Protein AF-A0A7J0H557-F1 (afdb_monomer_lite)

pLDDT: mean 77.31, std 14.82, range [33.47, 92.06]

Secondary structure (DSSP, 8-state):
-----TT-EEEEEE-S-HHHHHHHHHHHHHHHHH-GGG--TT--S--PPEEEETTEEEEEETTEEEEEE-SSS-EEEEEE--SSS-PPPHHHHHHHHHHHHHHHHS---

Foldseek 3Di:
DDDDPQAKDK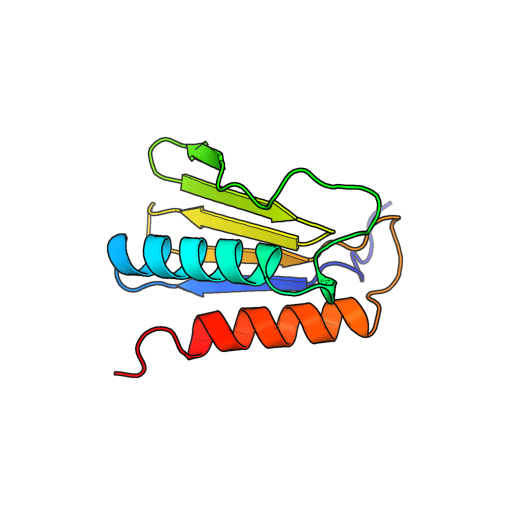DKFFDPDPVLLVVLQVVLQVCCQVDVLQDDPVDPDGFDWDAPDPFKIWTDTRQWIWIFGPPPGTMIMIMGGDPPRDHYDVSSVVSVVVSVVSSVVSPPD

Organism: NCBI:txid165716

Structure 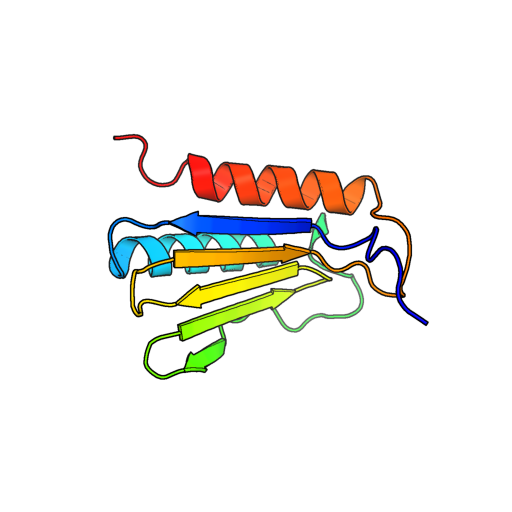(mmCIF, N/CA/C/O backbone):
data_AF-A0A7J0H557-F1
#
_entry.id   AF-A0A7J0H557-F1
#
loop_
_atom_site.group_PDB
_atom_site.id
_atom_site.type_symbol
_atom_site.label_atom_id
_atom_site.label_alt_id
_atom_site.label_comp_id
_atom_site.label_asym_id
_atom_site.label_entity_id
_atom_site.label_seq_id
_atom_site.pdbx_PDB_ins_code
_atom_site.Cartn_x
_atom_site.Cartn_y
_atom_site.Cartn_z
_atom_site.occupancy
_atom_site.B_iso_or_equiv
_atom_site.auth_seq_id
_atom_site.auth_comp_id
_atom_site.auth_asym_id
_atom_site.auth_atom_id
_atom_site.pdbx_PDB_model_num
ATOM 1 N N . MET A 1 1 ? 20.763 22.257 -6.563 1.00 37.25 1 MET A N 1
ATOM 2 C CA . MET A 1 1 ? 20.204 21.714 -7.819 1.00 37.25 1 MET A CA 1
ATOM 3 C C . MET A 1 1 ? 18.882 21.045 -7.487 1.00 37.25 1 MET A C 1
ATOM 5 O O . MET A 1 1 ? 18.881 19.940 -6.969 1.00 37.25 1 MET A O 1
ATOM 9 N N . ALA A 1 2 ? 17.768 21.743 -7.674 1.00 52.25 2 ALA A N 1
ATOM 10 C CA . ALA A 1 2 ? 16.434 21.177 -7.505 1.00 52.25 2 ALA A CA 1
ATOM 11 C C . ALA A 1 2 ? 15.796 21.101 -8.890 1.00 52.25 2 ALA A C 1
ATOM 13 O O . ALA A 1 2 ? 15.837 22.116 -9.581 1.00 52.25 2 ALA A O 1
ATOM 14 N N . SER A 1 3 ? 15.250 19.943 -9.290 1.00 38.56 3 SER A N 1
ATOM 15 C CA . SER A 1 3 ? 14.049 19.838 -10.143 1.00 38.56 3 SER A CA 1
ATOM 16 C C . SER A 1 3 ? 13.731 18.391 -10.552 1.00 38.56 3 SER A C 1
ATOM 18 O O . SER A 1 3 ? 14.530 17.738 -11.212 1.00 38.56 3 SER A O 1
ATOM 20 N N . HIS A 1 4 ? 12.496 17.976 -10.235 1.00 34.66 4 HIS A N 1
ATOM 21 C CA . HIS A 1 4 ? 11.746 16.804 -10.718 1.00 34.66 4 HIS A CA 1
ATOM 22 C C . HIS A 1 4 ? 12.141 15.410 -10.194 1.00 34.66 4 HIS A C 1
ATOM 24 O O . HIS A 1 4 ? 12.798 14.635 -10.882 1.00 34.66 4 HIS A O 1
ATOM 30 N N . ASN A 1 5 ? 11.594 15.019 -9.035 1.00 48.91 5 ASN A N 1
ATOM 31 C CA . ASN A 1 5 ? 11.539 13.615 -8.606 1.00 48.91 5 ASN A CA 1
ATOM 32 C C . ASN A 1 5 ? 10.511 12.836 -9.465 1.00 48.91 5 ASN A C 1
ATOM 34 O O . ASN A 1 5 ? 9.395 12.559 -9.039 1.00 48.91 5 ASN A O 1
ATOM 38 N N . LYS A 1 6 ? 10.863 12.562 -10.728 1.00 52.75 6 LYS A N 1
ATOM 39 C CA . LYS A 1 6 ? 10.028 11.944 -11.783 1.00 52.75 6 LYS A CA 1
ATOM 40 C C . LYS A 1 6 ? 9.904 10.413 -11.674 1.00 52.75 6 LYS A C 1
ATOM 42 O O . LYS A 1 6 ? 9.635 9.750 -12.672 1.00 52.75 6 LYS A O 1
ATOM 47 N N . GLY A 1 7 ? 10.128 9.850 -10.489 1.00 64.12 7 GLY A N 1
ATOM 48 C CA . GLY A 1 7 ? 10.309 8.408 -10.334 1.00 64.12 7 GLY A CA 1
ATOM 49 C C . GLY A 1 7 ? 9.502 7.741 -9.232 1.00 64.12 7 GLY A C 1
ATOM 50 O O . GLY A 1 7 ? 9.410 6.533 -9.262 1.00 64.12 7 GLY A O 1
ATOM 51 N N . THR A 1 8 ? 8.903 8.445 -8.272 1.00 74.75 8 THR A N 1
ATOM 52 C CA . THR A 1 8 ? 8.293 7.769 -7.110 1.00 74.75 8 THR A CA 1
ATOM 53 C C . THR A 1 8 ? 6.769 7.798 -7.178 1.00 74.75 8 THR A C 1
ATOM 55 O O . THR A 1 8 ? 6.173 8.874 -7.237 1.00 74.75 8 THR A O 1
ATOM 58 N N . LEU A 1 9 ? 6.118 6.632 -7.124 1.00 84.44 9 LEU A N 1
ATOM 59 C CA . LEU A 1 9 ? 4.662 6.546 -6.980 1.00 84.44 9 LEU A CA 1
ATOM 60 C C . LEU A 1 9 ? 4.315 6.549 -5.500 1.00 84.44 9 LEU A C 1
ATOM 62 O O . LEU A 1 9 ? 4.587 5.581 -4.804 1.00 84.44 9 LEU A O 1
ATOM 66 N N . LYS A 1 10 ? 3.692 7.620 -5.017 1.00 87.19 10 LYS A N 1
ATOM 67 C CA . LYS A 1 10 ? 3.217 7.710 -3.636 1.00 87.19 10 LYS A CA 1
ATOM 68 C C . LYS A 1 10 ? 1.702 7.817 -3.602 1.00 87.19 10 LYS A C 1
ATOM 70 O O . LYS A 1 10 ? 1.109 8.641 -4.299 1.00 87.19 10 LYS A O 1
ATOM 75 N N . ARG A 1 11 ? 1.077 7.006 -2.756 1.00 88.19 11 ARG A N 1
ATOM 76 C CA . ARG A 1 11 ? -0.364 6.957 -2.558 1.00 88.19 11 ARG A CA 1
ATOM 77 C C . ARG A 1 11 ? -0.694 7.017 -1.079 1.00 88.19 11 ARG A C 1
ATOM 79 O O . ARG A 1 11 ? -0.204 6.216 -0.294 1.00 88.19 11 ARG A O 1
ATOM 86 N N . ASN A 1 12 ? -1.557 7.952 -0.714 1.00 87.50 12 ASN A N 1
ATOM 87 C CA . ASN A 1 12 ? -2.055 8.103 0.644 1.00 87.50 12 ASN A CA 1
ATOM 88 C C . ASN A 1 12 ? -3.518 7.668 0.675 1.00 87.50 12 ASN A C 1
ATOM 90 O O . ASN A 1 12 ? -4.345 8.205 -0.061 1.00 87.50 12 ASN A O 1
ATOM 94 N N . TYR A 1 13 ? -3.826 6.713 1.539 1.00 87.06 13 TYR A N 1
ATOM 95 C CA . TYR A 1 13 ? -5.155 6.177 1.759 1.00 87.06 13 TYR A CA 1
ATOM 96 C C . TYR A 1 13 ? -5.588 6.490 3.187 1.00 87.06 13 TYR A C 1
ATOM 98 O O . TYR A 1 13 ? -4.866 6.206 4.140 1.00 87.06 13 TYR A O 1
ATOM 106 N N . ARG A 1 14 ? -6.757 7.105 3.354 1.00 87.25 14 ARG A N 1
ATOM 107 C CA . ARG A 1 14 ? -7.331 7.321 4.686 1.00 87.25 14 ARG A CA 1
ATOM 108 C C . ARG A 1 14 ? -8.108 6.079 5.066 1.00 87.25 14 ARG A C 1
ATOM 110 O O . ARG A 1 14 ? -8.936 5.623 4.285 1.00 87.25 14 ARG A O 1
ATOM 117 N N . VAL A 1 15 ? -7.845 5.546 6.251 1.00 84.81 15 VAL A N 1
ATOM 118 C CA . VAL A 1 15 ? -8.583 4.388 6.749 1.00 84.81 15 VAL A CA 1
ATOM 119 C C . VAL A 1 15 ? -9.575 4.844 7.818 1.00 84.81 15 VAL A C 1
ATOM 121 O O . VAL A 1 15 ? -9.301 5.797 8.543 1.00 84.81 15 VAL A O 1
ATOM 124 N N . PRO A 1 16 ? -10.733 4.185 7.943 1.00 83.00 16 PRO A N 1
ATOM 125 C CA . PRO A 1 16 ? -11.743 4.577 8.922 1.00 83.00 16 PRO A CA 1
ATOM 126 C C . PRO A 1 16 ? -11.378 4.155 10.352 1.00 83.00 16 PRO A C 1
ATOM 128 O O . PRO A 1 16 ? -11.935 4.673 11.315 1.00 83.00 16 PRO A O 1
ATOM 131 N N . SER A 1 17 ? -10.480 3.179 10.525 1.00 84.38 17 SER A N 1
ATOM 132 C CA . SER A 1 17 ? -10.145 2.611 11.834 1.00 84.38 17 SER A CA 1
ATOM 133 C C . SER A 1 17 ? -8.763 1.962 11.854 1.00 84.38 17 SER A C 1
ATOM 135 O O . SER A 1 17 ? -8.264 1.487 10.833 1.00 84.38 17 SER A O 1
ATOM 137 N N . LYS A 1 18 ? -8.166 1.877 13.050 1.00 84.81 18 LYS A N 1
ATOM 138 C CA . LYS A 1 18 ? -6.872 1.214 13.287 1.00 84.81 18 LYS A CA 1
ATOM 139 C C . LYS A 1 18 ? -6.881 -0.259 12.881 1.00 84.81 18 LYS A C 1
ATOM 141 O O . LYS A 1 18 ? -5.931 -0.733 12.265 1.00 84.81 18 LYS A O 1
ATOM 146 N N . SER A 1 19 ? -7.955 -0.974 13.208 1.00 86.00 19 SER A N 1
ATOM 147 C CA . SER A 1 19 ? -8.138 -2.390 12.868 1.00 86.00 19 SER A CA 1
ATOM 148 C C . SER A 1 19 ? -8.094 -2.610 11.356 1.00 86.00 19 SER A C 1
ATOM 150 O O . SER A 1 19 ? -7.376 -3.487 10.880 1.00 86.00 19 SER A O 1
ATOM 152 N N . GLU A 1 20 ? -8.787 -1.748 10.609 1.00 86.62 20 GLU A N 1
ATOM 153 C CA . GLU A 1 20 ? -8.825 -1.774 9.146 1.00 86.62 20 GLU A CA 1
ATOM 154 C C . GLU A 1 20 ? -7.466 -1.425 8.539 1.00 86.62 20 GLU A C 1
ATOM 156 O O . GLU A 1 20 ? -6.982 -2.140 7.666 1.00 86.62 20 GLU A O 1
ATOM 161 N N . GLY A 1 21 ? -6.789 -0.395 9.055 1.00 87.25 21 GLY A N 1
ATOM 162 C CA . GLY A 1 21 ? -5.436 -0.044 8.620 1.00 87.25 21 GLY A CA 1
ATOM 163 C C . GLY A 1 21 ? -4.429 -1.179 8.805 1.00 87.25 21 GLY A C 1
ATOM 164 O O . GLY A 1 21 ? -3.700 -1.515 7.872 1.00 87.25 21 GLY A O 1
ATOM 165 N N . LYS A 1 22 ? -4.450 -1.848 9.964 1.00 87.31 22 LYS A N 1
ATOM 166 C CA . LYS A 1 22 ? -3.621 -3.039 10.216 1.00 87.31 22 LYS A CA 1
ATOM 167 C C . LYS A 1 22 ? -3.990 -4.202 9.301 1.00 87.31 22 LYS A C 1
ATOM 169 O O . LYS A 1 22 ? -3.101 -4.897 8.813 1.00 87.31 22 LYS A O 1
ATOM 174 N N . ARG A 1 23 ? -5.286 -4.427 9.058 1.00 88.56 23 ARG A N 1
ATOM 175 C CA . ARG A 1 23 ? -5.766 -5.479 8.152 1.00 88.56 23 ARG A CA 1
ATOM 176 C C . ARG A 1 23 ? -5.290 -5.232 6.722 1.00 88.56 23 ARG A C 1
ATOM 178 O O . ARG A 1 23 ? -4.796 -6.164 6.090 1.00 88.56 23 ARG A O 1
ATOM 185 N N . LEU A 1 24 ? -5.372 -3.992 6.241 1.00 88.81 24 LEU A N 1
ATOM 186 C CA . LEU A 1 24 ? -4.851 -3.582 4.937 1.00 88.81 24 LEU A CA 1
ATOM 187 C C . LEU A 1 24 ? -3.334 -3.743 4.870 1.00 88.81 24 LEU A C 1
ATOM 189 O O . LEU A 1 24 ? -2.846 -4.369 3.937 1.00 88.81 24 LEU A O 1
ATOM 193 N N . LEU A 1 25 ? -2.588 -3.278 5.877 1.00 89.50 25 LEU A N 1
ATOM 194 C CA . LEU A 1 25 ? -1.132 -3.438 5.919 1.00 89.50 25 LEU A CA 1
ATOM 195 C C . LEU A 1 25 ? -0.720 -4.916 5.900 1.00 89.50 25 LEU A C 1
ATOM 197 O O . LEU A 1 25 ? 0.203 -5.289 5.182 1.00 89.50 25 LEU A O 1
ATOM 201 N N . LYS A 1 26 ? -1.435 -5.774 6.636 1.00 88.56 26 LYS A N 1
ATOM 202 C CA . LYS A 1 26 ? -1.222 -7.226 6.627 1.00 88.56 26 LYS A CA 1
ATOM 203 C C . LYS A 1 26 ? -1.571 -7.856 5.282 1.00 88.56 26 LYS A C 1
ATOM 205 O O . LYS A 1 26 ? -0.836 -8.722 4.821 1.00 88.56 26 LYS A O 1
ATOM 210 N N . SER A 1 27 ? -2.643 -7.395 4.642 1.00 88.38 27 SER A N 1
ATOM 211 C CA . SER A 1 27 ? -3.032 -7.838 3.298 1.00 88.38 27 SER A CA 1
ATOM 212 C C . SER A 1 27 ? -1.989 -7.429 2.257 1.00 88.38 27 SER A C 1
ATOM 214 O O . SER A 1 27 ? -1.611 -8.247 1.426 1.00 88.38 27 SER A O 1
ATOM 216 N N . ILE A 1 28 ? -1.451 -6.208 2.353 1.00 88.19 28 ILE A N 1
ATOM 217 C CA . ILE A 1 28 ? -0.346 -5.728 1.519 1.00 88.19 28 ILE A CA 1
ATOM 218 C C . ILE A 1 28 ? 0.906 -6.566 1.775 1.00 88.19 28 ILE A C 1
ATOM 220 O O . ILE A 1 28 ? 1.476 -7.081 0.828 1.00 88.19 28 ILE A O 1
ATOM 224 N N . ALA A 1 29 ? 1.315 -6.767 3.029 1.00 87.19 29 ALA A N 1
ATOM 225 C CA . ALA A 1 29 ? 2.483 -7.588 3.355 1.00 87.19 29 ALA A CA 1
ATOM 226 C C . ALA A 1 29 ? 2.350 -9.025 2.821 1.00 87.19 29 ALA A C 1
ATOM 228 O O . ALA A 1 29 ? 3.308 -9.568 2.275 1.00 87.19 29 ALA A O 1
ATOM 229 N N . SER A 1 30 ? 1.153 -9.611 2.926 1.00 86.50 30 SER A N 1
ATOM 230 C CA . SER A 1 30 ? 0.847 -10.923 2.354 1.00 86.50 30 SER A CA 1
ATOM 231 C C . SER A 1 30 ? 0.947 -10.907 0.831 1.00 86.50 30 SER A C 1
ATOM 233 O O . SER A 1 30 ? 1.597 -11.783 0.280 1.00 86.50 30 SER A O 1
ATOM 235 N N . LEU A 1 31 ? 0.374 -9.902 0.159 1.00 84.88 31 LEU A N 1
ATOM 236 C CA . LEU A 1 31 ? 0.457 -9.747 -1.297 1.00 84.88 31 LEU A CA 1
ATOM 237 C C . LEU A 1 31 ? 1.911 -9.599 -1.762 1.00 84.88 31 LEU A C 1
ATOM 239 O O . LEU A 1 31 ? 2.321 -10.266 -2.701 1.00 84.88 31 LEU A O 1
ATOM 243 N N . LEU A 1 32 ? 2.699 -8.760 -1.085 1.00 83.19 32 LEU A N 1
ATOM 244 C CA . LEU A 1 32 ? 4.117 -8.556 -1.392 1.00 83.19 32 LEU A CA 1
ATOM 245 C C . LEU A 1 32 ? 4.931 -9.851 -1.227 1.00 83.19 32 LEU A C 1
ATOM 247 O O . LEU A 1 32 ? 5.951 -10.019 -1.889 1.00 83.19 32 LEU A O 1
ATOM 251 N N . SER A 1 33 ? 4.504 -10.745 -0.331 1.00 79.00 33 SER A N 1
ATOM 252 C CA . SER A 1 33 ? 5.156 -12.036 -0.100 1.00 79.00 33 SER A CA 1
ATOM 253 C C . SER A 1 33 ? 4.645 -13.161 -1.009 1.00 79.00 33 SER A C 1
ATOM 255 O O . SER A 1 33 ? 5.379 -14.125 -1.224 1.00 79.00 33 SER A O 1
ATOM 257 N N . ASP A 1 34 ? 3.406 -13.075 -1.490 1.00 79.00 34 ASP A N 1
ATOM 258 C CA . ASP A 1 34 ? 2.764 -14.064 -2.364 1.00 79.00 34 ASP A CA 1
ATOM 259 C C . ASP A 1 34 ? 3.134 -13.829 -3.835 1.00 79.00 34 ASP A C 1
ATOM 261 O O . ASP A 1 34 ? 3.491 -14.758 -4.558 1.00 79.00 34 ASP A O 1
ATOM 265 N N . ASP A 1 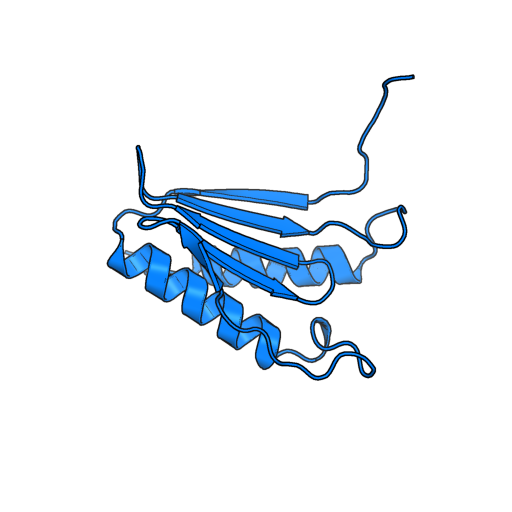35 ? 3.136 -12.565 -4.256 1.00 76.56 35 ASP A N 1
ATOM 266 C CA . ASP A 1 35 ? 3.258 -12.181 -5.653 1.00 76.56 35 ASP A CA 1
ATOM 267 C C . ASP A 1 35 ? 4.727 -12.085 -6.093 1.00 76.56 35 ASP A C 1
ATOM 269 O O . ASP A 1 35 ? 5.510 -11.255 -5.619 1.00 76.56 35 ASP A O 1
ATOM 273 N N . ASP A 1 36 ? 5.097 -12.945 -7.043 1.00 72.00 36 ASP A N 1
ATOM 274 C CA . ASP A 1 36 ? 6.467 -13.092 -7.545 1.00 72.00 36 ASP A CA 1
ATOM 275 C C . ASP A 1 36 ? 7.026 -11.794 -8.151 1.00 72.00 36 ASP A C 1
ATOM 277 O O . ASP A 1 36 ? 8.218 -11.527 -8.055 1.00 72.00 36 ASP A O 1
ATOM 281 N N . GLN A 1 37 ? 6.169 -10.888 -8.648 1.00 69.69 37 GLN A N 1
ATOM 282 C CA . GLN A 1 37 ? 6.619 -9.593 -9.186 1.00 69.69 37 GLN A CA 1
ATOM 283 C C . GLN A 1 37 ? 7.276 -8.707 -8.117 1.00 69.69 37 GLN A C 1
ATOM 285 O O . GLN A 1 37 ? 8.036 -7.791 -8.450 1.00 69.69 37 GLN A O 1
ATOM 290 N N . PHE A 1 38 ? 6.981 -8.952 -6.838 1.00 71.19 38 PHE A N 1
ATOM 291 C CA . PHE A 1 38 ? 7.573 -8.264 -5.693 1.00 71.19 38 PHE A CA 1
ATOM 292 C C . PHE A 1 38 ? 8.710 -9.065 -5.055 1.00 71.19 38 PHE A C 1
ATOM 294 O O . PHE A 1 38 ? 9.497 -8.498 -4.298 1.00 71.19 38 PHE A O 1
ATOM 301 N N . ARG A 1 39 ? 8.863 -10.347 -5.390 1.00 65.25 39 ARG A N 1
ATOM 302 C CA . ARG A 1 39 ? 9.956 -11.193 -4.914 1.00 65.25 39 ARG A CA 1
ATOM 303 C C . ARG A 1 39 ? 11.110 -11.082 -5.898 1.00 65.25 39 ARG A C 1
ATOM 305 O O . ARG A 1 39 ? 11.078 -11.646 -6.979 1.00 65.25 39 ARG A O 1
ATOM 312 N N . ASP A 1 40 ? 12.146 -10.336 -5.535 1.00 56.69 40 ASP A N 1
ATOM 313 C CA . ASP A 1 40 ? 13.383 -10.425 -6.307 1.00 56.69 40 ASP A CA 1
ATOM 314 C C . ASP A 1 40 ? 14.083 -11.747 -5.958 1.00 56.69 40 ASP A C 1
ATOM 316 O O . ASP A 1 40 ? 14.253 -12.055 -4.773 1.00 56.69 40 ASP A O 1
ATOM 320 N N . ALA A 1 41 ? 14.482 -12.525 -6.969 1.00 50.53 41 ALA A N 1
ATOM 321 C CA . ALA A 1 41 ? 15.055 -13.869 -6.822 1.00 50.53 41 ALA A CA 1
ATOM 322 C C . ALA A 1 41 ? 16.315 -13.925 -5.927 1.00 50.53 41 ALA A C 1
ATOM 324 O O . ALA A 1 41 ? 16.731 -15.004 -5.508 1.00 50.53 41 ALA A O 1
ATOM 325 N N . ILE A 1 42 ? 16.909 -12.769 -5.605 1.00 52.09 42 ILE A N 1
ATOM 326 C CA . ILE A 1 42 ? 18.153 -12.637 -4.838 1.00 52.09 42 ILE A CA 1
ATOM 327 C C . ILE A 1 42 ? 17.899 -12.236 -3.367 1.00 52.09 42 ILE A C 1
ATOM 329 O O . ILE A 1 42 ? 18.747 -12.466 -2.505 1.00 52.09 42 ILE A O 1
ATOM 333 N N . SER A 1 43 ? 16.733 -11.675 -3.022 1.00 48.56 43 SER A N 1
ATOM 334 C CA . SER A 1 43 ? 16.482 -11.080 -1.696 1.00 48.56 43 SER A CA 1
ATOM 335 C C . SER A 1 43 ? 15.419 -11.845 -0.905 1.00 48.56 43 SER A C 1
ATOM 337 O O . SER A 1 43 ? 14.333 -11.353 -0.604 1.00 48.56 43 SER A O 1
ATOM 339 N N . HIS A 1 44 ? 15.730 -13.094 -0.554 1.00 51.00 44 HIS A N 1
ATOM 340 C CA . HIS A 1 44 ? 14.839 -13.938 0.241 1.00 51.00 44 HIS A CA 1
ATOM 341 C C . HIS A 1 44 ? 14.996 -13.685 1.753 1.00 51.00 44 HIS A C 1
ATOM 343 O O . HIS A 1 44 ? 15.549 -14.496 2.497 1.00 51.00 44 HIS A O 1
ATOM 349 N N . LYS A 1 45 ? 14.463 -12.556 2.227 1.00 53.16 45 LYS A N 1
ATOM 350 C CA . LYS A 1 45 ? 13.930 -12.434 3.594 1.00 53.16 45 LYS A CA 1
ATOM 351 C C . LYS A 1 45 ? 12.555 -11.794 3.462 1.00 53.16 45 LYS A C 1
ATOM 353 O O . LYS A 1 45 ? 12.470 -10.630 3.099 1.00 53.16 45 LYS A O 1
ATOM 358 N N . GLY A 1 46 ? 11.507 -12.594 3.661 1.00 58.38 46 GLY A N 1
ATOM 359 C CA . GLY A 1 46 ? 10.119 -12.232 3.365 1.00 58.38 46 GLY A CA 1
ATOM 360 C C . GLY A 1 46 ? 9.679 -10.862 3.891 1.00 58.38 46 GLY A C 1
ATOM 361 O O . GLY A 1 46 ? 10.259 -10.315 4.831 1.00 58.38 46 GLY A O 1
ATOM 362 N N . CYS A 1 47 ? 8.623 -10.326 3.281 1.00 73.94 47 CYS A N 1
ATOM 363 C CA . CYS A 1 47 ? 8.060 -9.016 3.596 1.00 73.94 47 CYS A CA 1
ATOM 364 C C . CYS A 1 47 ? 7.470 -8.995 5.008 1.00 73.94 47 CYS A C 1
ATOM 366 O O . CYS A 1 47 ? 6.289 -9.264 5.220 1.00 73.94 47 CYS A O 1
ATOM 368 N N . GLN A 1 48 ? 8.309 -8.696 5.997 1.00 79.88 48 GLN A N 1
ATOM 369 C CA . GLN A 1 48 ? 7.898 -8.626 7.389 1.00 79.88 48 GLN A CA 1
ATOM 370 C C . GLN A 1 48 ? 7.467 -7.203 7.738 1.00 79.88 48 GLN A C 1
ATOM 372 O O . GLN A 1 48 ? 8.180 -6.234 7.471 1.00 79.88 48 GLN A O 1
ATOM 377 N N . ILE A 1 49 ? 6.303 -7.086 8.373 1.00 86.94 49 ILE A N 1
ATOM 378 C CA . ILE A 1 49 ? 5.857 -5.823 8.955 1.00 86.94 49 ILE A CA 1
ATOM 379 C C . ILE A 1 49 ? 6.802 -5.475 10.106 1.00 86.94 49 ILE A C 1
ATOM 381 O O . ILE A 1 49 ? 6.947 -6.234 11.066 1.00 86.94 49 ILE A O 1
ATOM 385 N N . ARG A 1 50 ? 7.449 -4.320 10.003 1.00 86.19 50 ARG A N 1
ATOM 386 C CA . ARG A 1 50 ? 8.290 -3.715 11.028 1.00 86.19 50 ARG A CA 1
ATOM 387 C C . ARG A 1 50 ? 7.516 -2.600 11.711 1.00 86.19 50 ARG A C 1
ATOM 389 O O . ARG A 1 50 ? 6.863 -1.781 11.070 1.00 86.19 50 ARG A O 1
ATOM 396 N N . ARG A 1 51 ? 7.610 -2.543 13.032 1.00 87.44 51 ARG A N 1
ATOM 397 C CA . ARG A 1 51 ? 7.051 -1.438 13.807 1.00 87.44 51 ARG A CA 1
ATOM 398 C C . ARG A 1 51 ? 7.994 -0.234 13.693 1.00 87.44 51 ARG A C 1
ATOM 400 O O . ARG A 1 51 ? 9.112 -0.309 14.188 1.00 87.44 51 ARG A O 1
ATOM 407 N N . GLU A 1 52 ? 7.548 0.834 13.032 1.00 82.31 52 GLU A N 1
ATOM 408 C CA . GLU A 1 52 ? 8.280 2.115 12.935 1.00 82.31 52 GLU A CA 1
ATOM 409 C C . GLU A 1 52 ? 8.053 2.980 14.179 1.00 82.31 52 GLU A C 1
ATOM 411 O O . GLU A 1 52 ? 8.905 3.772 14.563 1.00 82.31 52 GLU A O 1
ATOM 416 N N . SER A 1 53 ? 6.890 2.858 14.821 1.00 81.31 53 SER A N 1
ATOM 417 C CA . SER A 1 53 ? 6.504 3.678 15.972 1.00 81.31 53 SER A CA 1
ATOM 418 C C . SER A 1 53 ? 5.492 2.951 16.856 1.00 81.31 53 SER A C 1
ATOM 420 O O . SER A 1 53 ? 4.942 1.919 16.474 1.00 81.31 53 SER A O 1
ATOM 422 N N . ALA A 1 54 ? 5.197 3.491 18.043 1.00 82.38 54 ALA A N 1
ATOM 423 C CA . ALA A 1 54 ? 4.153 2.944 18.925 1.00 82.38 54 ALA A CA 1
ATOM 424 C C . ALA A 1 54 ? 2.774 2.847 18.233 1.00 82.38 54 ALA A C 1
ATOM 426 O O . ALA A 1 54 ? 1.966 1.974 18.548 1.00 82.38 54 ALA A O 1
ATOM 427 N N . HIS A 1 55 ? 2.572 3.725 17.253 1.00 82.06 55 HIS A N 1
ATOM 428 C CA . HIS A 1 55 ? 1.342 3.989 16.516 1.00 82.06 55 HIS A CA 1
ATOM 429 C C . HIS A 1 55 ? 1.476 3.676 15.010 1.00 82.06 55 HIS A C 1
ATOM 431 O O . HIS A 1 55 ? 0.512 3.802 14.258 1.00 82.06 55 HIS A O 1
ATOM 437 N N . GLY A 1 56 ? 2.667 3.254 14.567 1.00 87.81 56 GLY A N 1
ATOM 438 C CA . GLY A 1 56 ? 3.012 3.138 13.153 1.00 87.81 56 GLY A CA 1
ATOM 439 C C . GLY A 1 56 ? 3.699 1.818 12.811 1.00 87.81 56 GLY A C 1
ATOM 440 O O . GLY A 1 56 ? 4.669 1.404 13.454 1.00 87.81 56 GLY A O 1
ATOM 441 N N . GLU A 1 57 ? 3.210 1.151 11.773 1.00 92.06 57 GLU A N 1
ATOM 442 C CA . GLU A 1 57 ? 3.728 -0.118 11.264 1.00 92.06 57 GLU A CA 1
ATOM 443 C C . GLU A 1 57 ? 4.024 0.024 9.772 1.00 92.06 57 GLU A C 1
ATOM 445 O O . GLU A 1 57 ? 3.230 0.586 9.028 1.00 92.06 57 GLU A O 1
ATOM 450 N N . SER A 1 58 ? 5.160 -0.486 9.308 1.00 90.50 58 SER A N 1
ATOM 451 C CA . SER A 1 58 ? 5.548 -0.423 7.902 1.00 90.50 58 SER A CA 1
ATOM 452 C C . SER A 1 58 ? 6.051 -1.759 7.381 1.00 90.50 58 SER A C 1
ATOM 454 O O . SER A 1 58 ? 6.555 -2.585 8.129 1.00 90.50 58 SER A O 1
ATOM 456 N N . VAL A 1 59 ? 5.926 -1.988 6.084 1.00 89.38 59 VAL A N 1
ATOM 457 C CA . VAL A 1 59 ? 6.514 -3.126 5.383 1.00 89.38 59 VAL A CA 1
ATOM 458 C C . VAL A 1 59 ? 7.201 -2.609 4.128 1.00 89.38 59 VAL A C 1
ATOM 460 O O . VAL A 1 59 ? 6.651 -1.772 3.414 1.00 89.38 59 VAL A O 1
ATOM 463 N N . CYS A 1 60 ? 8.413 -3.090 3.869 1.00 84.62 60 CYS A N 1
ATOM 464 C CA . CYS A 1 60 ? 9.216 -2.681 2.722 1.00 84.62 60 CYS A CA 1
ATOM 465 C C . CYS A 1 60 ? 9.667 -3.923 1.955 1.00 84.62 60 CYS A C 1
ATOM 467 O O . CYS A 1 60 ? 10.273 -4.809 2.553 1.00 84.62 60 CYS A O 1
ATOM 469 N N . CYS A 1 61 ? 9.405 -3.969 0.651 1.00 83.25 61 CYS A N 1
ATOM 470 C CA . CYS A 1 61 ? 9.839 -5.039 -0.240 1.00 83.25 61 CYS A CA 1
ATOM 471 C C . CYS A 1 61 ? 10.015 -4.534 -1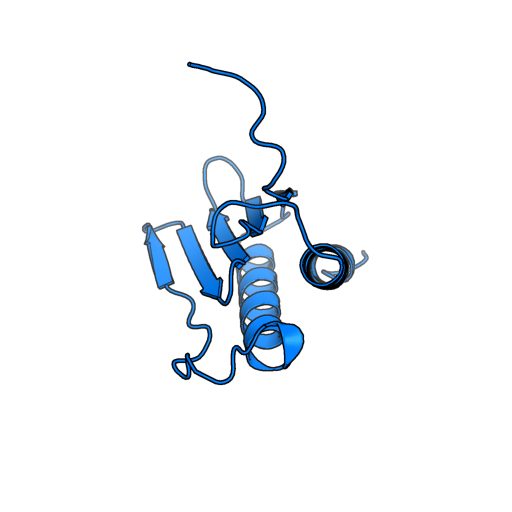.667 1.00 83.25 61 CYS A C 1
ATOM 473 O O . CYS A 1 61 ? 9.116 -3.893 -2.199 1.00 83.25 61 CYS A O 1
ATOM 475 N N . ASN A 1 62 ? 11.156 -4.862 -2.283 1.00 75.88 62 ASN A N 1
ATOM 476 C CA . ASN A 1 62 ? 11.437 -4.683 -3.712 1.00 75.88 62 ASN A CA 1
ATOM 477 C C . ASN A 1 62 ? 10.887 -3.365 -4.288 1.00 75.88 62 ASN A C 1
ATOM 479 O O . ASN A 1 62 ? 9.954 -3.357 -5.100 1.00 75.88 62 ASN A O 1
ATOM 483 N N . ASN A 1 63 ? 11.462 -2.260 -3.801 1.00 80.25 63 ASN A N 1
ATOM 484 C CA . ASN A 1 63 ? 11.133 -0.882 -4.174 1.00 80.25 63 ASN A CA 1
ATOM 485 C C . ASN A 1 63 ? 9.755 -0.382 -3.727 1.00 80.25 63 ASN A C 1
ATOM 487 O O . ASN A 1 63 ? 9.425 0.766 -3.990 1.00 80.25 63 ASN A O 1
ATOM 491 N N . VAL A 1 64 ? 8.980 -1.184 -2.996 1.00 85.69 64 VAL A N 1
ATOM 492 C CA . VAL A 1 64 ? 7.694 -0.804 -2.400 1.00 85.69 64 VAL A CA 1
ATOM 493 C C . VAL A 1 64 ? 7.841 -0.639 -0.891 1.00 85.69 64 VAL A C 1
ATOM 495 O O . VAL A 1 64 ? 8.433 -1.478 -0.215 1.00 85.69 64 VAL A O 1
ATOM 498 N N . ARG A 1 65 ? 7.248 0.415 -0.341 1.00 88.19 65 ARG A N 1
ATOM 499 C CA . ARG A 1 65 ? 7.126 0.685 1.090 1.00 88.19 65 ARG A CA 1
ATOM 500 C C . ARG A 1 65 ? 5.679 1.023 1.411 1.00 88.19 65 ARG A C 1
ATOM 502 O O . ARG A 1 65 ? 5.153 2.002 0.905 1.00 88.19 65 ARG A O 1
ATOM 509 N N . ALA A 1 66 ? 5.044 0.249 2.279 1.00 91.06 66 ALA A N 1
ATOM 510 C CA . ALA A 1 66 ? 3.751 0.588 2.855 1.00 91.06 66 ALA A CA 1
ATOM 511 C C . ALA A 1 66 ? 3.938 0.949 4.330 1.00 91.06 66 ALA A C 1
ATOM 513 O O . ALA A 1 66 ? 4.572 0.205 5.065 1.00 91.06 66 ALA A O 1
ATOM 514 N N . LEU A 1 67 ? 3.403 2.082 4.760 1.00 91.44 67 LEU A N 1
ATOM 515 C CA . LEU A 1 67 ? 3.443 2.601 6.122 1.00 91.44 67 LEU A CA 1
ATOM 516 C C . LEU A 1 67 ? 2.010 2.888 6.553 1.00 91.44 67 LEU A C 1
ATOM 518 O O . LEU A 1 67 ? 1.327 3.687 5.929 1.00 91.44 67 LEU A O 1
ATOM 522 N N . PHE A 1 68 ? 1.560 2.255 7.618 1.00 91.12 68 PHE A N 1
ATOM 523 C CA . PHE A 1 68 ? 0.326 2.590 8.303 1.00 91.12 68 PHE A CA 1
ATOM 524 C C . PHE A 1 68 ? 0.658 3.394 9.555 1.00 91.12 68 PHE A C 1
ATOM 526 O O . PHE A 1 68 ? 1.499 2.962 10.341 1.00 91.12 68 PHE A O 1
ATOM 533 N N . ASP A 1 69 ? -0.020 4.519 9.750 1.00 90.56 69 ASP A N 1
ATOM 534 C CA . ASP A 1 69 ? 0.092 5.340 10.950 1.00 90.56 69 ASP A CA 1
ATOM 535 C C . ASP A 1 69 ? -1.301 5.710 11.467 1.00 90.56 69 ASP A C 1
ATOM 537 O O . ASP A 1 69 ? -2.192 6.057 10.688 1.00 90.56 69 ASP A O 1
ATOM 541 N N . GLU A 1 70 ? -1.520 5.588 12.777 1.00 84.94 70 GLU A N 1
ATOM 542 C CA . GLU A 1 70 ? -2.816 5.861 13.406 1.00 84.94 70 GLU A CA 1
ATOM 543 C C . GLU A 1 70 ? -3.015 7.325 13.861 1.00 84.94 70 GLU A C 1
ATOM 545 O O . GLU A 1 70 ? -4.146 7.674 14.205 1.00 84.94 70 GLU A O 1
ATOM 550 N N . LEU A 1 71 ? -1.988 8.193 13.839 1.00 82.88 71 LEU A N 1
ATOM 551 C CA . LEU A 1 71 ? -2.041 9.567 14.368 1.00 82.88 71 LEU A CA 1
ATOM 552 C C . LEU A 1 71 ? -1.665 10.644 13.323 1.00 82.88 71 LEU A C 1
ATOM 554 O O . LEU A 1 71 ? -0.825 10.425 12.456 1.00 82.88 71 L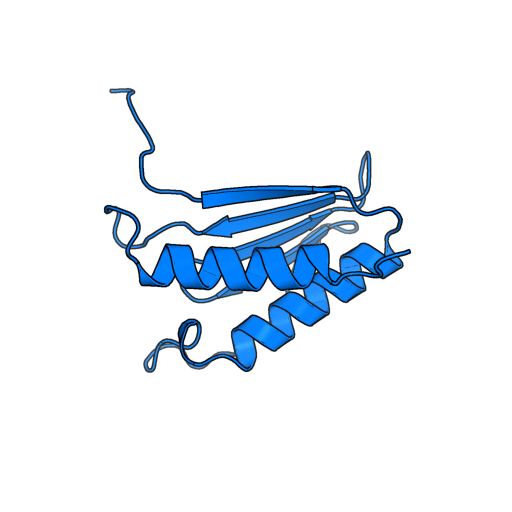EU A O 1
ATOM 558 N N . PRO A 1 72 ? -2.254 11.858 13.384 1.00 78.19 72 PRO A N 1
ATOM 559 C CA . PRO A 1 72 ? -3.444 12.254 14.153 1.00 78.19 72 PRO A CA 1
ATOM 560 C C . PRO A 1 72 ? -4.748 11.643 13.605 1.00 78.19 72 PRO A C 1
ATOM 562 O O . PRO A 1 72 ? -5.774 11.658 14.277 1.00 78.19 72 PRO A O 1
ATOM 565 N N . THR A 1 73 ? -4.709 11.096 12.389 1.00 84.31 73 THR A N 1
ATOM 566 C CA . THR A 1 73 ? -5.804 10.357 11.749 1.00 84.31 73 THR A CA 1
ATOM 567 C C . THR A 1 73 ? -5.250 9.069 11.165 1.00 84.31 73 THR A C 1
ATOM 569 O O . THR A 1 73 ? -4.183 9.129 10.548 1.00 84.31 73 THR A O 1
ATOM 572 N N . PRO A 1 74 ? -5.958 7.937 11.256 1.00 87.38 74 PRO A N 1
ATOM 573 C CA . PRO A 1 74 ? -5.430 6.688 10.752 1.00 87.38 74 PRO A CA 1
ATOM 574 C C . PRO A 1 74 ? -5.357 6.699 9.219 1.00 87.38 74 PRO A C 1
ATOM 576 O O . PRO A 1 74 ? -6.342 6.914 8.508 1.00 87.38 74 PRO A O 1
ATOM 579 N N . HIS A 1 75 ? -4.150 6.505 8.698 1.00 88.94 75 HIS A N 1
ATOM 580 C CA . HIS A 1 75 ? -3.849 6.588 7.278 1.00 88.94 75 HIS A CA 1
ATOM 581 C C . HIS A 1 75 ? -2.754 5.596 6.889 1.00 88.94 75 HIS A C 1
ATOM 583 O O . HIS A 1 75 ? -1.878 5.246 7.672 1.00 88.94 75 HIS A O 1
ATOM 589 N N . LEU A 1 76 ? -2.823 5.123 5.653 1.00 89.44 76 LEU A N 1
ATOM 590 C CA . LEU A 1 76 ? -1.878 4.190 5.073 1.00 89.44 76 LEU A CA 1
ATOM 591 C C . LEU A 1 76 ? -1.239 4.837 3.848 1.00 89.44 76 LEU A C 1
ATOM 593 O O . LEU A 1 76 ? -1.916 5.329 2.951 1.00 89.44 76 LEU A O 1
ATOM 597 N N . ILE A 1 77 ? 0.081 4.871 3.829 1.00 90.06 77 ILE A N 1
ATOM 598 C CA . ILE A 1 77 ? 0.906 5.455 2.785 1.00 90.06 77 ILE A CA 1
ATOM 599 C C . ILE A 1 77 ? 1.613 4.312 2.075 1.00 90.06 77 ILE A C 1
ATOM 601 O O . ILE A 1 77 ? 2.333 3.552 2.706 1.00 90.06 77 ILE A O 1
ATOM 605 N N . VAL A 1 78 ? 1.430 4.198 0.768 1.00 90.69 78 VAL A N 1
ATOM 606 C CA . VAL A 1 78 ? 2.161 3.255 -0.077 1.00 90.69 78 VAL A CA 1
ATOM 607 C C . VAL A 1 78 ? 3.046 4.051 -1.016 1.00 90.69 78 VAL A C 1
ATOM 609 O O . VAL A 1 78 ? 2.584 4.969 -1.686 1.00 90.69 78 VAL A O 1
ATOM 612 N N . GLU A 1 79 ? 4.320 3.714 -1.057 1.00 88.88 79 GLU A N 1
ATOM 613 C CA . GLU A 1 79 ? 5.335 4.368 -1.861 1.00 88.88 79 GLU A CA 1
ATOM 614 C C . GLU A 1 79 ? 6.072 3.322 -2.695 1.00 88.88 79 GLU A C 1
ATOM 616 O O . GLU A 1 79 ? 6.436 2.268 -2.184 1.00 88.88 79 GLU A O 1
ATOM 621 N N . ILE A 1 80 ? 6.285 3.602 -3.976 1.00 87.62 80 ILE A N 1
ATOM 622 C CA . ILE A 1 80 ? 7.098 2.796 -4.880 1.00 87.62 80 ILE A CA 1
ATOM 623 C C . ILE A 1 80 ? 8.224 3.679 -5.390 1.00 87.62 80 ILE A C 1
ATOM 625 O O . ILE A 1 80 ? 7.983 4.617 -6.152 1.00 87.62 80 ILE A O 1
ATOM 629 N N . THR A 1 81 ? 9.438 3.376 -4.956 1.00 83.06 81 THR A N 1
ATOM 630 C CA . THR A 1 81 ? 10.650 4.124 -5.273 1.00 83.06 81 THR A CA 1
ATOM 631 C C . THR A 1 81 ? 11.560 3.241 -6.120 1.00 83.06 81 THR A C 1
ATOM 633 O O . THR A 1 81 ? 12.165 2.323 -5.569 1.00 83.06 81 THR A O 1
ATOM 636 N N . PRO A 1 82 ? 11.675 3.483 -7.438 1.00 75.12 82 PRO A N 1
ATOM 637 C CA . PRO A 1 82 ? 12.523 2.689 -8.310 1.00 75.12 82 PRO A CA 1
ATOM 638 C C . PRO A 1 82 ? 13.977 2.822 -7.861 1.00 75.12 82 PRO A C 1
ATOM 640 O O . PRO A 1 82 ? 14.484 3.926 -7.643 1.00 75.12 82 PRO A O 1
ATOM 643 N N . PHE A 1 83 ? 14.641 1.679 -7.728 1.00 60.62 83 PHE A N 1
ATOM 644 C CA . PHE A 1 83 ? 16.057 1.598 -7.411 1.00 60.62 83 PHE A CA 1
ATOM 645 C C . PHE A 1 83 ? 16.758 0.683 -8.423 1.00 60.62 83 PHE A C 1
ATOM 647 O O . PHE A 1 83 ? 16.281 -0.440 -8.622 1.00 60.62 83 PHE A O 1
ATOM 654 N N . PRO A 1 84 ? 17.884 1.108 -9.032 1.00 61.91 84 PRO A N 1
ATOM 655 C CA . PRO A 1 84 ? 18.555 2.411 -8.894 1.00 61.91 84 PRO A CA 1
ATOM 656 C C . PRO A 1 84 ? 17.741 3.574 -9.494 1.00 61.91 84 PRO A C 1
ATOM 658 O O . PRO A 1 84 ? 16.800 3.349 -10.250 1.00 61.91 84 PRO A O 1
ATOM 661 N N . ALA A 1 85 ? 18.083 4.816 -9.127 1.00 60.75 85 ALA A N 1
ATOM 662 C CA . ALA A 1 85 ? 17.340 6.016 -9.522 1.00 60.75 85 ALA A CA 1
ATOM 663 C C . ALA A 1 85 ? 17.140 6.081 -11.049 1.00 60.75 85 ALA A C 1
ATOM 665 O O . ALA A 1 85 ? 18.093 6.260 -11.808 1.00 60.75 85 ALA A O 1
ATOM 666 N N . GLY A 1 86 ? 15.892 5.924 -11.489 1.00 68.69 86 GLY A N 1
ATOM 667 C CA . GLY A 1 86 ? 15.538 5.781 -12.897 1.00 68.69 86 GLY A CA 1
ATOM 668 C C . GLY A 1 86 ? 14.043 5.993 -13.149 1.00 68.69 86 GLY A C 1
ATOM 669 O O . GLY A 1 86 ? 13.292 6.312 -12.222 1.00 68.69 86 GLY A O 1
ATOM 670 N N . PRO A 1 87 ? 13.595 5.863 -14.410 1.00 75.12 87 PRO A N 1
ATOM 671 C CA . PRO A 1 87 ? 12.182 5.957 -14.746 1.00 75.12 87 PRO A CA 1
ATOM 672 C C . PRO A 1 87 ? 11.406 4.768 -14.170 1.00 75.12 87 PRO A C 1
ATOM 674 O O . PRO A 1 87 ? 11.895 3.640 -14.171 1.00 75.12 87 PRO A O 1
ATOM 677 N N . LEU A 1 88 ? 10.170 5.019 -13.731 1.00 78.19 88 LEU A N 1
ATOM 678 C CA . LEU A 1 88 ? 9.240 3.958 -13.343 1.00 78.19 88 LEU A CA 1
ATOM 679 C C . LEU A 1 88 ? 9.050 2.985 -14.503 1.00 78.19 88 LEU A C 1
ATOM 681 O O . LEU A 1 88 ? 8.695 3.381 -15.618 1.00 78.19 88 LEU A O 1
ATOM 685 N N . THR A 1 89 ? 9.263 1.707 -14.229 1.00 81.00 89 THR A N 1
ATOM 686 C CA . THR A 1 89 ? 9.053 0.651 -15.211 1.00 81.00 89 THR A CA 1
ATOM 687 C C . THR A 1 89 ? 7.577 0.270 -15.267 1.00 81.00 89 THR A C 1
ATOM 689 O O . THR A 1 89 ? 6.808 0.522 -14.339 1.00 81.00 89 THR A O 1
ATOM 692 N N . LYS A 1 90 ? 7.154 -0.405 -16.344 1.00 82.56 90 LYS A N 1
ATOM 693 C CA . LYS A 1 90 ? 5.793 -0.971 -16.427 1.00 82.56 90 LYS A CA 1
ATOM 694 C C . LYS A 1 90 ? 5.477 -1.901 -15.248 1.00 82.56 90 LYS A C 1
ATOM 696 O O . LYS A 1 90 ? 4.324 -1.971 -14.836 1.00 82.56 90 LYS A O 1
ATOM 701 N N . ASN A 1 91 ? 6.492 -2.571 -14.696 1.00 80.69 91 ASN A N 1
ATOM 702 C CA . ASN A 1 91 ? 6.336 -3.430 -13.529 1.00 80.69 91 ASN A CA 1
ATOM 703 C C . ASN A 1 91 ? 5.951 -2.615 -12.285 1.00 80.69 91 ASN A C 1
ATOM 705 O O . ASN A 1 91 ? 5.046 -3.004 -11.559 1.00 80.69 91 ASN A O 1
ATOM 709 N N . ASP A 1 92 ? 6.555 -1.442 -12.079 1.00 82.44 92 ASP A N 1
ATOM 710 C CA . ASP A 1 92 ? 6.208 -0.555 -10.959 1.00 82.44 92 ASP A CA 1
ATOM 711 C C . ASP A 1 92 ? 4.758 -0.061 -11.049 1.00 82.44 92 ASP A C 1
ATOM 713 O O . ASP A 1 92 ? 4.041 -0.046 -10.049 1.00 82.44 92 ASP A O 1
ATOM 717 N N . TYR A 1 93 ? 4.286 0.264 -12.257 1.00 84.44 93 TYR A N 1
ATOM 718 C CA . TYR A 1 93 ? 2.878 0.607 -12.482 1.00 84.44 93 TYR A CA 1
ATOM 719 C C . TYR A 1 93 ? 1.937 -0.585 -12.251 1.00 84.44 93 TYR A C 1
ATOM 721 O O . TYR A 1 93 ? 0.865 -0.410 -11.672 1.00 84.44 93 TYR A O 1
ATOM 729 N N . ALA A 1 94 ? 2.331 -1.800 -12.650 1.00 85.31 94 ALA A N 1
ATOM 730 C CA . ALA A 1 94 ? 1.555 -3.011 -12.379 1.00 85.31 94 ALA A CA 1
ATOM 731 C C . ALA A 1 94 ? 1.455 -3.289 -10.868 1.00 85.31 94 ALA A C 1
ATOM 733 O O . ALA A 1 94 ? 0.360 -3.525 -10.352 1.00 85.31 94 ALA A O 1
ATOM 734 N N . LYS A 1 95 ? 2.575 -3.168 -10.142 1.00 85.44 95 LYS A N 1
ATOM 735 C CA . LYS A 1 95 ? 2.636 -3.242 -8.675 1.00 85.44 95 LYS A CA 1
ATOM 736 C C . LYS A 1 95 ? 1.720 -2.204 -8.024 1.00 85.44 95 LYS A C 1
ATOM 738 O O . LYS A 1 95 ? 0.932 -2.554 -7.147 1.00 85.44 95 LYS A O 1
ATOM 743 N N . ALA A 1 96 ? 1.780 -0.950 -8.481 1.00 85.94 96 ALA A N 1
ATOM 744 C CA . ALA A 1 96 ? 0.921 0.128 -7.997 1.00 85.94 96 ALA A CA 1
ATOM 745 C C . ALA A 1 96 ? -0.563 -0.205 -8.173 1.00 85.94 96 ALA A C 1
ATOM 747 O O . ALA A 1 96 ? -1.334 -0.056 -7.228 1.00 85.94 96 ALA A O 1
ATOM 748 N N . GLY A 1 97 ? -0.949 -0.720 -9.344 1.00 87.38 97 GLY A N 1
ATOM 749 C CA . GLY A 1 97 ? -2.323 -1.136 -9.622 1.00 87.38 97 GLY A CA 1
ATOM 750 C C . GLY A 1 97 ? -2.820 -2.220 -8.663 1.00 87.38 97 GLY A C 1
ATOM 751 O O . GLY A 1 97 ? -3.914 -2.095 -8.116 1.00 87.38 97 GLY A O 1
ATOM 752 N N . LYS A 1 98 ? -1.999 -3.242 -8.381 1.00 86.56 98 LYS A N 1
ATOM 753 C CA . LYS A 1 98 ? -2.349 -4.305 -7.420 1.00 86.56 98 LYS A CA 1
ATOM 754 C C . LYS A 1 98 ? -2.512 -3.770 -5.996 1.00 86.56 98 LYS A C 1
ATOM 756 O O . LYS A 1 98 ? -3.464 -4.129 -5.307 1.00 86.56 98 LYS A O 1
ATOM 761 N N . LEU A 1 99 ? -1.612 -2.887 -5.562 1.00 86.81 99 LEU A N 1
ATOM 762 C CA . LEU A 1 99 ? -1.686 -2.255 -4.241 1.00 86.81 99 LEU A CA 1
ATOM 763 C C . LEU A 1 99 ? -2.932 -1.372 -4.126 1.00 86.81 99 LEU A C 1
ATOM 765 O O . LEU A 1 99 ? -3.655 -1.454 -3.135 1.00 86.81 99 LEU A O 1
ATOM 769 N N . GLU A 1 100 ? -3.235 -0.583 -5.158 1.00 86.06 100 GLU A N 1
ATOM 770 C CA . GLU A 1 100 ? -4.471 0.196 -5.220 1.00 86.06 100 GLU A CA 1
ATOM 771 C C . GLU A 1 100 ? -5.719 -0.684 -5.211 1.00 86.06 100 GLU A C 1
ATOM 773 O O . GLU A 1 100 ? -6.725 -0.286 -4.626 1.00 86.06 100 GLU A O 1
ATOM 778 N N . GLN A 1 101 ? -5.671 -1.861 -5.836 1.00 85.12 101 GLN A N 1
ATOM 779 C CA . GLN A 1 101 ? -6.775 -2.810 -5.801 1.00 85.12 101 GLN A CA 1
ATOM 780 C C . GLN A 1 101 ? -7.021 -3.294 -4.373 1.00 85.12 101 GLN A C 1
ATOM 782 O O . GLN A 1 101 ? -8.154 -3.187 -3.930 1.00 85.12 101 GLN A O 1
ATOM 787 N N . VAL A 1 102 ? -5.987 -3.714 -3.629 1.00 84.62 102 VAL A N 1
ATOM 788 C CA . VAL A 1 102 ? -6.116 -4.119 -2.210 1.00 84.62 102 VAL A CA 1
ATOM 789 C C . VAL A 1 102 ? -6.665 -2.988 -1.342 1.00 84.62 102 VAL A C 1
ATOM 791 O O . VAL A 1 102 ? -7.502 -3.222 -0.473 1.00 84.62 102 VAL A O 1
ATOM 794 N N . LEU A 1 103 ? -6.223 -1.753 -1.586 1.00 81.81 103 LEU A N 1
ATOM 795 C CA . LEU A 1 103 ? -6.735 -0.583 -0.872 1.00 81.81 103 LEU A CA 1
ATOM 796 C C . LEU A 1 103 ? -8.212 -0.307 -1.193 1.00 81.81 103 LEU A C 1
ATOM 798 O O . LEU A 1 103 ? -8.945 0.108 -0.301 1.00 81.81 103 LEU A O 1
ATOM 802 N N . ARG A 1 104 ? -8.654 -0.561 -2.434 1.00 75.50 104 ARG A N 1
ATOM 803 C CA . ARG A 1 104 ? -10.052 -0.403 -2.876 1.00 75.50 104 ARG A CA 1
ATOM 804 C C . ARG A 1 104 ? -10.973 -1.559 -2.489 1.00 75.50 104 ARG A C 1
ATOM 806 O O . ARG A 1 104 ? -12.155 -1.315 -2.285 1.00 75.50 104 ARG A O 1
ATOM 813 N N . THR A 1 105 ? -10.472 -2.791 -2.421 1.00 66.06 105 THR A N 1
ATOM 814 C CA . THR A 1 105 ? -11.245 -3.967 -1.985 1.00 66.06 105 THR A CA 1
ATOM 815 C C . THR A 1 105 ? -11.277 -4.140 -0.467 1.00 66.06 105 THR A C 1
ATOM 817 O O . THR A 1 105 ? -12.020 -4.991 0.022 1.00 66.06 105 THR A O 1
ATOM 820 N N . GLY A 1 106 ? -10.547 -3.316 0.299 1.00 57.69 106 GLY A N 1
ATOM 821 C CA . GLY A 1 106 ? -10.884 -3.048 1.704 1.00 57.69 106 GLY A CA 1
ATOM 822 C C . GLY A 1 106 ? -12.348 -2.607 1.804 1.00 57.69 106 GLY A C 1
ATOM 823 O O . GLY A 1 106 ? -12.802 -1.917 0.892 1.00 57.69 106 GLY A O 1
ATOM 824 N N . PRO A 1 107 ? -13.084 -3.071 2.834 1.00 43.75 107 PRO A N 1
ATOM 825 C CA . PRO A 1 107 ? -14.507 -3.392 2.758 1.00 43.75 107 PRO A CA 1
ATOM 826 C C . PRO A 1 107 ? -15.255 -2.342 1.950 1.00 43.75 107 PRO A C 1
ATOM 828 O O . PRO A 1 107 ? -15.436 -1.202 2.376 1.00 43.75 107 PRO A O 1
ATOM 831 N N . SER A 1 108 ? -15.629 -2.741 0.735 1.00 33.47 108 SER A N 1
ATOM 832 C CA . SER A 1 108 ? -16.681 -2.065 0.003 1.00 33.47 108 SER A CA 1
ATOM 833 C C . SER A 1 108 ? -17.931 -2.207 0.859 1.00 33.47 108 SER A C 1
ATOM 835 O O . SER A 1 108 ? -18.503 -3.287 0.857 1.00 33.47 108 SER A O 1
ATOM 837 N N . VAL A 1 1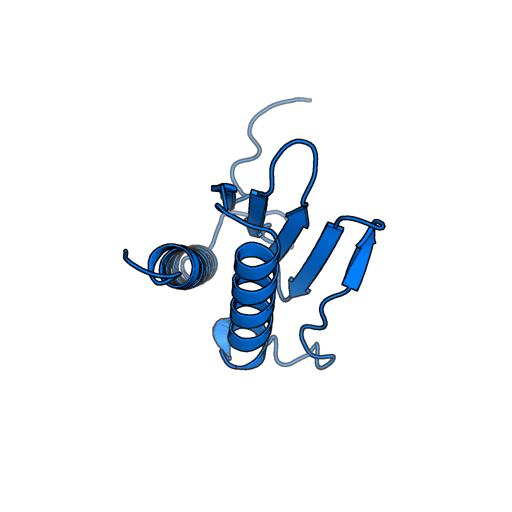09 ? -18.223 -1.144 1.621 1.00 36.81 109 VAL A N 1
ATOM 838 C CA . VAL A 1 109 ? -19.475 -0.816 2.330 1.00 36.81 109 VAL A CA 1
ATOM 839 C C . VAL A 1 109 ? -20.214 -1.976 3.007 1.00 36.81 109 VAL A C 1
ATOM 841 O O . VAL A 1 109 ? -20.812 -2.827 2.320 1.00 36.81 109 VAL A O 1
#

Radius of gyration: 14.03 Å; chains: 1; bounding box: 40×36×35 Å

Sequence (109 aa):
MASHNKGTLKRNYRVPSKSEGKRLLKSIASLLSDDDQFRDAISHKGCQIRRESAHGESVCCNNVRALFDELPTPHLIVEITPFPAGPLTKNDYAKAGKLEQVLRTGPSV